Protein AF-A0AAU9UPP8-F1 (afdb_monomer_lite)

Structure (mmCIF, N/CA/C/O backbone):
data_AF-A0AAU9UPP8-F1
#
_entry.id   AF-A0AAU9UPP8-F1
#
loop_
_atom_site.group_PDB
_atom_site.id
_atom_site.type_symbol
_atom_site.label_atom_id
_atom_site.label_alt_id
_atom_site.label_comp_id
_atom_site.label_asym_id
_atom_site.label_entity_id
_atom_site.label_seq_id
_atom_site.pdbx_PDB_ins_code
_atom_site.Cartn_x
_atom_site.Cartn_y
_atom_site.Cartn_z
_atom_site.occupancy
_atom_site.B_iso_or_equiv
_atom_site.auth_seq_id
_atom_site.auth_comp_id
_atom_site.auth_asym_id
_atom_site.auth_atom_id
_atom_site.pdbx_PDB_model_num
ATOM 1 N N . MET A 1 1 ? -13.698 25.354 70.260 1.00 40.97 1 MET A N 1
ATOM 2 C CA . MET A 1 1 ? -13.720 25.696 68.821 1.00 40.97 1 MET A CA 1
ATOM 3 C C . MET A 1 1 ? -12.776 24.759 68.076 1.00 40.97 1 MET A C 1
ATOM 5 O O . MET A 1 1 ? -11.577 24.984 68.108 1.00 40.97 1 MET A O 1
ATOM 9 N N . SER A 1 2 ? -13.280 23.706 67.432 1.00 42.16 2 SER A N 1
ATOM 10 C CA . SER A 1 2 ? -12.492 22.880 66.507 1.00 42.16 2 SER A CA 1
ATOM 11 C C . SER A 1 2 ? -13.241 22.811 65.180 1.00 42.16 2 SER A C 1
ATOM 13 O O . SER A 1 2 ? -14.298 22.198 65.067 1.00 42.16 2 SER A O 1
ATOM 15 N N . LYS A 1 3 ? -12.736 23.523 64.170 1.00 45.16 3 LYS A N 1
ATOM 16 C CA . LYS A 1 3 ? -13.267 23.429 62.808 1.00 45.16 3 LYS A CA 1
ATOM 17 C C . LYS A 1 3 ? -12.775 22.111 62.213 1.00 45.16 3 LYS A C 1
ATOM 19 O O . LYS A 1 3 ? -11.579 21.974 61.951 1.00 45.16 3 LYS A O 1
ATOM 24 N N . SER A 1 4 ? -13.683 21.156 62.002 1.00 50.38 4 SER A N 1
ATOM 25 C CA . SER A 1 4 ? -13.423 19.980 61.173 1.00 50.38 4 SER A CA 1
ATOM 26 C C . SER A 1 4 ? -13.153 20.452 59.743 1.00 50.38 4 SER A C 1
ATOM 28 O O . SER A 1 4 ? -14.078 20.776 59.000 1.00 50.38 4 SER A O 1
ATOM 30 N N . HIS A 1 5 ? -11.884 20.525 59.351 1.00 44.16 5 HIS A N 1
ATOM 31 C CA . HIS A 1 5 ? -11.500 20.756 57.958 1.00 44.16 5 HIS A CA 1
ATOM 32 C C . HIS A 1 5 ? -11.577 19.418 57.217 1.00 44.16 5 HIS A C 1
ATOM 34 O O . HIS A 1 5 ? -10.570 18.797 56.896 1.00 44.16 5 HIS A O 1
ATOM 40 N N . GLY A 1 6 ? -12.801 18.923 57.054 1.00 56.62 6 GLY A N 1
ATOM 41 C CA . GLY A 1 6 ? -13.107 17.666 56.385 1.00 56.62 6 GLY A CA 1
ATOM 42 C C . GLY A 1 6 ? -13.724 17.927 55.025 1.00 56.62 6 GLY A C 1
ATOM 43 O O . GLY A 1 6 ? -14.902 17.678 54.844 1.00 56.62 6 GLY A O 1
ATOM 44 N N . GLU A 1 7 ? -12.956 18.464 54.086 1.00 58.66 7 GLU A N 1
ATOM 45 C CA . GLU A 1 7 ? -13.407 18.773 52.731 1.00 58.66 7 GLU A CA 1
ATOM 46 C C . GLU A 1 7 ? -12.147 18.926 51.862 1.00 58.66 7 GLU A C 1
ATOM 48 O O . GLU A 1 7 ? -11.184 19.542 52.293 1.00 58.66 7 GLU A O 1
ATOM 53 N N . LYS A 1 8 ? -12.000 18.426 50.642 1.00 53.59 8 LYS A N 1
ATOM 54 C CA . LYS A 1 8 ? -12.904 17.855 49.650 1.00 53.59 8 LYS A CA 1
ATOM 55 C C . LYS A 1 8 ? -11.981 17.129 48.669 1.00 53.59 8 LYS A C 1
ATOM 57 O O . LYS A 1 8 ? -11.330 17.784 47.860 1.00 53.59 8 LYS A O 1
ATOM 62 N N . TYR A 1 9 ? -11.915 15.806 48.694 1.00 51.06 9 TYR A N 1
ATOM 63 C CA . TYR A 1 9 ? -11.402 15.095 47.526 1.00 51.06 9 TYR A CA 1
ATOM 64 C C . TYR A 1 9 ? -12.614 14.550 46.794 1.00 51.06 9 TYR A C 1
ATOM 66 O O . TYR A 1 9 ? -13.216 13.561 47.213 1.00 51.06 9 TYR A O 1
ATOM 74 N N . ALA A 1 10 ? -13.017 15.256 45.735 1.00 62.22 10 ALA A N 1
ATOM 75 C CA . ALA A 1 10 ? -13.972 14.730 44.777 1.00 62.22 10 ALA A CA 1
ATOM 76 C C . ALA A 1 10 ? -13.448 13.363 44.328 1.00 62.22 10 ALA A C 1
ATOM 78 O O . ALA A 1 10 ? -12.359 13.261 43.757 1.00 62.22 10 ALA A O 1
ATOM 79 N N . ARG A 1 11 ? -14.187 12.295 44.641 1.00 59.25 11 ARG A N 1
ATOM 80 C CA . ARG A 1 11 ? -13.884 10.976 44.095 1.00 59.25 11 ARG A CA 1
ATOM 81 C C . ARG A 1 11 ? -14.149 11.061 42.600 1.00 59.25 11 ARG A C 1
ATOM 83 O O . ARG A 1 11 ? -15.297 11.033 42.172 1.00 59.25 11 ARG A O 1
ATOM 90 N N . PHE A 1 12 ? -13.090 11.221 41.813 1.00 64.31 12 PHE A N 1
ATOM 91 C CA . PHE A 1 12 ? -13.176 11.082 40.368 1.00 64.31 12 PHE A CA 1
ATOM 92 C C . PHE A 1 12 ? -13.534 9.629 40.070 1.00 64.31 12 PHE A C 1
ATOM 94 O O . PHE A 1 12 ? -12.700 8.728 40.146 1.00 64.31 12 PHE A O 1
ATOM 101 N N . GLU A 1 13 ? -14.813 9.394 39.802 1.00 69.19 13 GLU A N 1
ATOM 102 C CA . GLU A 1 13 ? -15.314 8.095 39.394 1.00 69.19 13 GLU A CA 1
ATOM 103 C C . GLU A 1 13 ? -14.824 7.824 37.968 1.00 69.19 13 GLU A C 1
ATOM 105 O O . GLU A 1 13 ? -15.309 8.394 36.987 1.00 69.19 13 GLU A O 1
ATOM 110 N N . ILE A 1 14 ? -13.797 6.982 37.847 1.00 73.44 14 ILE A N 1
ATOM 111 C CA . ILE A 1 14 ? -13.264 6.576 36.548 1.00 73.44 14 ILE A CA 1
ATOM 112 C C . ILE A 1 14 ? -14.291 5.646 35.901 1.00 73.44 14 ILE A C 1
ATOM 114 O O . ILE A 1 14 ? -14.316 4.439 36.143 1.00 73.44 14 ILE A O 1
ATOM 118 N N . LYS A 1 15 ? -15.159 6.210 35.054 1.00 80.25 15 LYS A N 1
ATOM 119 C CA . LYS A 1 15 ? -16.073 5.413 34.233 1.00 80.25 15 LYS A CA 1
ATOM 120 C C . LYS A 1 15 ? -15.277 4.583 33.232 1.00 80.25 15 LYS A C 1
ATOM 122 O O . LYS A 1 15 ? -14.614 5.113 32.341 1.00 80.25 15 LYS A O 1
ATOM 127 N N . ARG A 1 16 ? -15.408 3.261 33.340 1.00 79.88 16 ARG A N 1
ATOM 128 C CA . ARG A 1 16 ? -14.856 2.302 32.381 1.00 79.88 16 ARG A CA 1
ATOM 129 C C . ARG A 1 16 ? -15.509 2.512 31.009 1.00 79.88 16 ARG A C 1
ATOM 131 O O . ARG A 1 16 ? -16.687 2.225 30.818 1.00 79.88 16 ARG A O 1
ATOM 138 N N . GLN A 1 17 ? -14.740 3.025 30.055 1.00 84.88 17 GLN A N 1
ATOM 139 C CA . GLN A 1 17 ? -15.142 3.176 28.653 1.00 84.88 17 GLN A CA 1
ATOM 140 C C . GLN A 1 17 ? -14.662 1.971 27.836 1.00 84.88 17 GLN A C 1
ATOM 142 O O . GLN A 1 17 ? -13.567 1.455 28.069 1.00 84.88 17 GLN A O 1
ATOM 147 N N . ARG A 1 18 ? -15.452 1.539 26.844 1.00 81.25 18 ARG A N 1
ATOM 148 C CA . ARG A 1 18 ? -14.971 0.578 25.841 1.00 81.25 18 ARG A CA 1
ATOM 149 C C . ARG A 1 18 ? -14.126 1.300 24.795 1.00 81.25 18 ARG A C 1
ATOM 151 O O . ARG A 1 18 ? -14.417 2.435 24.421 1.00 81.25 18 ARG A O 1
ATOM 158 N N . SER A 1 19 ? -13.102 0.621 24.281 1.00 76.94 19 SER A N 1
ATOM 159 C CA . SER A 1 19 ? -12.208 1.185 23.261 1.00 76.94 19 SER A CA 1
ATOM 160 C C . SER A 1 19 ? -12.948 1.562 21.970 1.00 76.94 19 SER A C 1
ATOM 162 O O . SER A 1 19 ? -12.605 2.558 21.336 1.00 76.94 19 SER A O 1
ATOM 164 N N . THR A 1 20 ? -13.999 0.820 21.613 1.00 80.31 20 THR A N 1
ATOM 165 C CA . THR A 1 20 ? -14.863 1.093 20.454 1.00 80.31 20 THR A CA 1
ATOM 166 C C . THR A 1 20 ? -15.585 2.434 20.574 1.00 80.31 20 THR A C 1
ATOM 168 O O . THR A 1 20 ? -15.625 3.204 19.615 1.00 80.31 20 THR A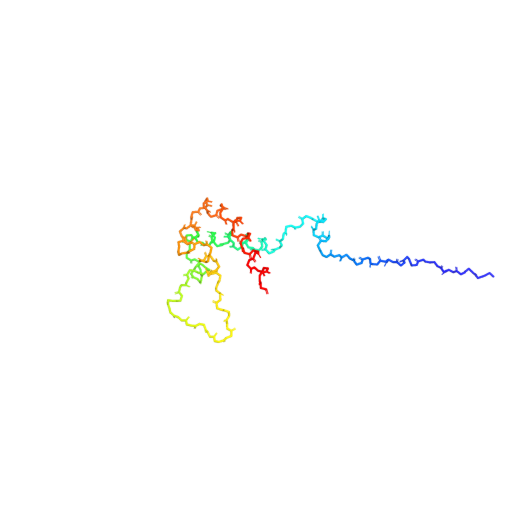 O 1
ATOM 171 N N . ASP A 1 21 ? -16.091 2.760 21.765 1.00 82.81 21 ASP A N 1
ATOM 172 C CA . ASP A 1 21 ? -16.790 4.018 22.035 1.00 82.81 21 ASP A CA 1
ATOM 173 C C . ASP A 1 21 ? -15.842 5.226 21.957 1.00 82.81 21 ASP A C 1
ATOM 175 O O . ASP A 1 21 ? -16.229 6.286 21.458 1.00 82.81 21 ASP A O 1
ATOM 179 N N . ILE A 1 22 ? -14.585 5.054 22.383 1.00 78.69 22 ILE A N 1
ATOM 180 C CA . ILE A 1 22 ? -13.535 6.076 22.264 1.00 78.69 22 ILE A CA 1
ATOM 181 C C . ILE A 1 22 ? -13.193 6.309 20.789 1.00 78.69 22 ILE A C 1
ATOM 183 O O . ILE A 1 22 ? -13.231 7.451 20.339 1.00 78.69 22 ILE A O 1
ATOM 187 N N . ARG A 1 23 ? -12.932 5.240 20.022 1.00 75.94 23 ARG A N 1
ATOM 188 C CA . ARG A 1 23 ? -12.601 5.319 18.586 1.00 75.94 23 ARG A CA 1
ATOM 189 C C . ARG A 1 23 ? -13.715 5.970 17.764 1.00 75.94 23 ARG A C 1
ATOM 191 O O . ARG A 1 23 ? -13.428 6.784 16.889 1.00 75.94 23 ARG A O 1
AT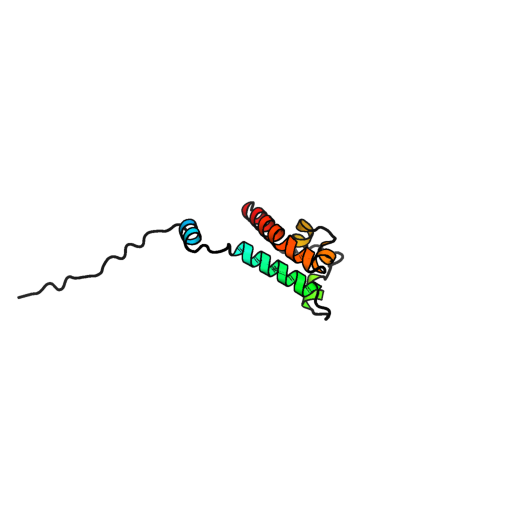OM 198 N N . ARG A 1 24 ? -14.983 5.674 18.085 1.00 77.69 24 ARG A N 1
ATOM 199 C CA . ARG A 1 24 ? -16.149 6.307 17.446 1.00 77.69 24 ARG A CA 1
ATOM 200 C C . ARG A 1 24 ? -16.173 7.820 17.677 1.00 77.69 24 ARG A C 1
ATOM 202 O O . ARG A 1 24 ? -16.484 8.568 16.757 1.00 77.69 24 ARG A O 1
ATOM 209 N N . LYS A 1 25 ? -15.840 8.276 18.890 1.00 81.62 25 LYS A N 1
ATOM 210 C CA . LYS A 1 25 ? -15.816 9.708 19.237 1.00 81.62 25 LYS A CA 1
ATOM 211 C C . LYS A 1 25 ? -14.642 10.446 18.601 1.00 81.62 25 LYS A C 1
ATOM 213 O O . LYS A 1 25 ? -14.829 11.545 18.095 1.00 81.62 25 LYS A O 1
ATOM 218 N N . THR A 1 26 ? -13.451 9.852 18.615 1.00 76.75 26 THR A N 1
ATOM 219 C CA . THR A 1 26 ? -12.242 10.479 18.060 1.00 76.75 26 THR A CA 1
ATOM 220 C C . THR A 1 26 ? -12.164 10.404 16.536 1.00 76.75 26 THR A C 1
ATOM 222 O O . THR A 1 26 ? -11.273 11.027 15.965 1.00 76.75 26 THR A O 1
ATOM 225 N N . LYS A 1 27 ? -13.078 9.668 15.875 1.00 72.56 27 LYS A N 1
ATOM 226 C CA . LYS A 1 27 ? -13.056 9.393 14.423 1.00 72.56 27 LYS A CA 1
ATOM 227 C C . LYS A 1 27 ? -11.674 8.920 13.957 1.00 72.56 27 LYS A C 1
ATOM 229 O O . LYS A 1 27 ? -11.202 9.278 12.881 1.00 72.56 27 LYS A O 1
ATOM 234 N N . LEU A 1 28 ? -10.999 8.160 14.816 1.00 70.94 28 LEU A N 1
ATOM 235 C CA . LEU A 1 28 ? -9.617 7.768 14.601 1.00 70.94 28 LEU A CA 1
ATOM 236 C C . LEU A 1 28 ? -9.597 6.728 13.483 1.00 70.94 28 LEU A C 1
ATOM 238 O O . LEU A 1 28 ? -10.184 5.656 13.631 1.00 70.94 28 LEU A O 1
ATOM 242 N N . THR A 1 29 ? -8.946 7.054 12.366 1.00 68.56 29 THR A N 1
ATOM 243 C CA . THR A 1 29 ? -8.680 6.074 11.309 1.00 68.56 29 THR A CA 1
ATOM 244 C C . THR A 1 29 ? -7.939 4.896 11.907 1.00 68.56 29 THR A C 1
ATOM 246 O O . THR A 1 29 ? -6.979 5.083 12.659 1.00 68.56 29 THR A O 1
ATOM 249 N N . ASP A 1 30 ? -8.388 3.694 11.570 1.00 78.25 30 ASP A N 1
ATOM 250 C CA . ASP A 1 30 ? -7.794 2.479 12.090 1.00 78.25 30 ASP A CA 1
ATOM 251 C C . ASP A 1 30 ? -6.275 2.443 11.820 1.00 78.25 30 ASP A C 1
ATOM 253 O O . ASP A 1 30 ? -5.791 2.692 10.711 1.00 78.25 30 ASP A O 1
ATOM 257 N N . ILE A 1 31 ? -5.507 2.189 12.883 1.00 81.25 31 ILE A N 1
ATOM 258 C CA . ILE A 1 31 ? -4.040 2.263 12.858 1.00 81.25 31 ILE A CA 1
ATOM 259 C C . ILE A 1 31 ? -3.484 1.195 11.916 1.00 81.25 31 ILE A C 1
ATOM 261 O O . ILE A 1 31 ? -2.492 1.437 11.229 1.00 81.25 31 ILE A O 1
ATOM 265 N N . LEU A 1 32 ? -4.131 0.031 11.857 1.00 80.25 32 LEU A N 1
ATOM 266 C CA . LEU A 1 32 ? -3.719 -1.067 10.992 1.00 80.25 32 LEU A CA 1
ATOM 267 C C . LEU A 1 32 ? -3.883 -0.686 9.517 1.00 80.25 32 LEU A C 1
ATOM 269 O O . LEU A 1 32 ? -2.934 -0.832 8.746 1.00 80.25 32 LEU A O 1
ATOM 273 N N . SER A 1 33 ? -5.015 -0.076 9.169 1.00 82.31 33 SER A N 1
ATOM 274 C CA . SER A 1 33 ? -5.262 0.498 7.841 1.00 82.31 33 SER A CA 1
ATOM 275 C C . SER A 1 33 ? -4.200 1.538 7.467 1.00 82.31 33 SER A C 1
ATOM 277 O O . SER A 1 33 ? -3.643 1.515 6.367 1.00 82.31 33 SER A O 1
ATOM 279 N N . ARG A 1 34 ? -3.839 2.427 8.404 1.00 85.38 34 ARG A N 1
ATOM 280 C CA . ARG A 1 34 ? -2.793 3.436 8.179 1.00 85.38 34 ARG A CA 1
ATOM 281 C C . ARG A 1 34 ? -1.416 2.811 7.957 1.00 85.38 34 ARG A C 1
ATOM 283 O O . ARG A 1 34 ? -0.671 3.272 7.092 1.00 85.38 34 ARG A O 1
ATOM 290 N N . ILE A 1 35 ? -1.064 1.786 8.731 1.00 86.75 35 ILE A N 1
ATOM 291 C CA . ILE A 1 35 ? 0.187 1.039 8.558 1.00 86.75 35 ILE A CA 1
ATOM 292 C C . ILE A 1 35 ? 0.235 0.420 7.159 1.00 86.75 35 ILE A C 1
ATOM 294 O O . ILE A 1 35 ? 1.266 0.506 6.495 1.00 86.75 35 ILE A O 1
ATOM 298 N N . ASP A 1 36 ? -0.867 -0.158 6.689 1.00 86.31 36 ASP A N 1
ATOM 299 C CA . ASP A 1 36 ? -0.907 -0.830 5.391 1.00 86.31 36 ASP A CA 1
ATOM 300 C C . ASP A 1 36 ? -0.844 0.154 4.215 1.00 86.31 36 ASP A C 1
ATOM 302 O O . ASP A 1 36 ? -0.086 -0.081 3.274 1.00 86.31 36 ASP A O 1
ATOM 306 N N . GLN A 1 37 ? -1.491 1.318 4.317 1.00 88.88 37 GLN A N 1
ATOM 307 C CA . GLN A 1 37 ? -1.307 2.424 3.366 1.00 88.88 37 GLN A CA 1
ATOM 308 C C . GLN A 1 37 ? 0.151 2.903 3.307 1.00 88.88 37 GLN A C 1
ATOM 310 O O . GLN A 1 37 ? 0.715 3.109 2.231 1.00 88.88 37 GLN A O 1
ATOM 315 N N . LEU A 1 38 ? 0.800 3.075 4.465 1.00 90.31 38 LEU A N 1
ATOM 316 C CA . LEU A 1 38 ? 2.201 3.500 4.520 1.00 90.31 38 LEU A CA 1
ATOM 317 C C . LEU A 1 38 ? 3.129 2.461 3.890 1.00 90.31 38 LEU A C 1
ATOM 319 O O . LEU A 1 38 ? 4.017 2.828 3.117 1.00 90.31 38 LEU A O 1
ATOM 323 N N . LYS A 1 39 ? 2.898 1.175 4.172 1.00 87.62 39 LYS A N 1
ATOM 324 C CA . LYS A 1 39 ? 3.609 0.071 3.519 1.00 87.62 39 LYS A CA 1
ATOM 325 C C . LYS A 1 39 ? 3.431 0.132 2.007 1.00 87.62 39 LYS A C 1
ATOM 327 O O . LYS A 1 39 ? 4.423 0.124 1.283 1.00 87.62 39 LYS A O 1
ATOM 332 N N . TRP A 1 40 ? 2.193 0.265 1.538 1.00 89.56 40 TRP A N 1
ATOM 333 C CA . TRP A 1 40 ? 1.866 0.337 0.119 1.00 89.56 40 TRP A CA 1
ATOM 334 C C . TRP A 1 40 ? 2.594 1.488 -0.586 1.00 89.56 40 TRP A C 1
ATOM 336 O O . TRP A 1 40 ? 3.297 1.296 -1.583 1.00 89.56 40 TRP A O 1
ATOM 346 N N . ARG A 1 41 ? 2.521 2.698 -0.025 1.00 90.81 41 ARG A N 1
ATOM 347 C CA . ARG A 1 41 ? 3.211 3.882 -0.563 1.00 90.81 41 ARG A CA 1
ATOM 348 C C . ARG A 1 41 ? 4.723 3.708 -0.587 1.00 90.81 41 ARG A C 1
ATOM 350 O O . ARG A 1 41 ? 5.363 4.068 -1.578 1.00 90.81 41 ARG A O 1
ATOM 357 N N . TRP A 1 42 ? 5.290 3.149 0.480 1.00 88.19 42 TRP A N 1
ATOM 358 C CA . 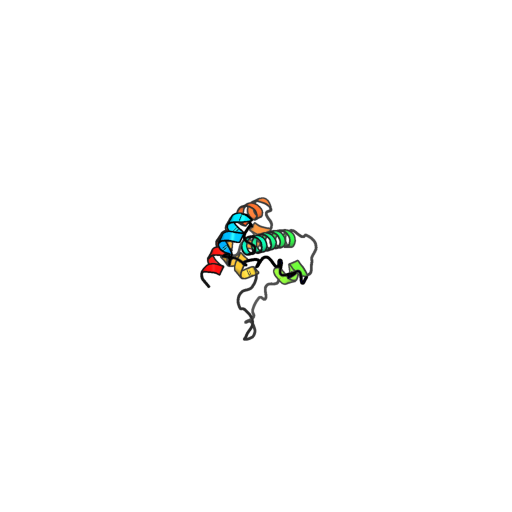TRP A 1 42 ? 6.722 2.895 0.576 1.00 88.19 42 TRP A CA 1
ATOM 359 C C . TRP A 1 42 ? 7.193 1.901 -0.490 1.00 88.19 42 TRP A C 1
ATOM 361 O O . TRP A 1 42 ? 8.183 2.171 -1.171 1.00 88.19 42 TRP A O 1
ATOM 371 N N . THR A 1 43 ? 6.450 0.813 -0.713 1.00 87.81 43 THR A N 1
ATOM 372 C CA . THR A 1 43 ? 6.745 -0.170 -1.763 1.00 87.81 43 THR A CA 1
ATOM 373 C C . THR A 1 43 ? 6.785 0.482 -3.145 1.00 87.81 43 THR A C 1
ATOM 375 O O . THR A 1 43 ? 7.789 0.356 -3.849 1.00 87.81 43 THR A O 1
ATOM 378 N N . GLY A 1 44 ? 5.751 1.243 -3.516 1.00 89.25 44 GLY A N 1
ATOM 379 C CA . GLY A 1 44 ? 5.724 1.939 -4.806 1.00 89.25 44 GLY A CA 1
ATOM 380 C C . GLY A 1 44 ? 6.860 2.961 -4.948 1.00 89.25 44 GLY A C 1
ATOM 381 O O . GLY A 1 44 ? 7.497 3.052 -5.997 1.00 89.25 44 GLY A O 1
ATOM 382 N N . HIS A 1 45 ? 7.172 3.714 -3.886 1.00 88.31 45 HIS A N 1
ATOM 383 C CA . HIS A 1 45 ? 8.309 4.642 -3.882 1.00 88.31 45 HIS A CA 1
ATOM 384 C C . HIS A 1 45 ? 9.650 3.921 -4.096 1.00 88.31 45 HIS A C 1
ATOM 386 O O . HIS A 1 45 ? 10.485 4.375 -4.879 1.00 88.31 45 HIS A O 1
ATOM 392 N N . MET A 1 46 ? 9.853 2.789 -3.423 1.00 85.62 46 MET A N 1
ATOM 393 C CA . MET A 1 46 ? 11.076 1.999 -3.516 1.00 85.62 46 MET A CA 1
ATOM 394 C C . MET A 1 46 ? 11.262 1.380 -4.911 1.00 85.62 46 MET A C 1
ATOM 396 O O . MET A 1 46 ? 12.366 1.435 -5.450 1.00 85.62 46 MET A O 1
ATOM 400 N N . LEU A 1 47 ? 10.208 0.831 -5.524 1.00 83.62 47 LEU A N 1
ATOM 401 C CA . LEU A 1 47 ? 10.280 0.239 -6.869 1.00 83.62 47 LEU A CA 1
ATOM 402 C C . LEU A 1 47 ? 10.553 1.275 -7.962 1.00 83.62 47 LEU A C 1
ATOM 404 O O . LEU A 1 47 ? 11.319 1.005 -8.890 1.00 83.62 47 LEU A O 1
ATOM 408 N N . ARG A 1 48 ? 9.987 2.478 -7.818 1.00 87.12 48 ARG A N 1
ATOM 409 C CA . ARG A 1 48 ? 10.226 3.605 -8.731 1.00 87.12 48 ARG A CA 1
ATOM 410 C C . ARG A 1 48 ? 11.567 4.306 -8.510 1.00 87.12 48 ARG A C 1
ATOM 412 O O . ARG A 1 48 ? 11.984 5.077 -9.370 1.00 87.12 48 ARG A O 1
ATOM 419 N N . CYS A 1 49 ? 12.271 4.047 -7.404 1.00 84.88 49 CYS A N 1
ATOM 420 C CA . CYS A 1 49 ? 13.628 4.561 -7.236 1.00 84.88 49 CYS A CA 1
ATOM 421 C C . CYS A 1 49 ? 14.547 3.996 -8.332 1.00 84.88 49 CY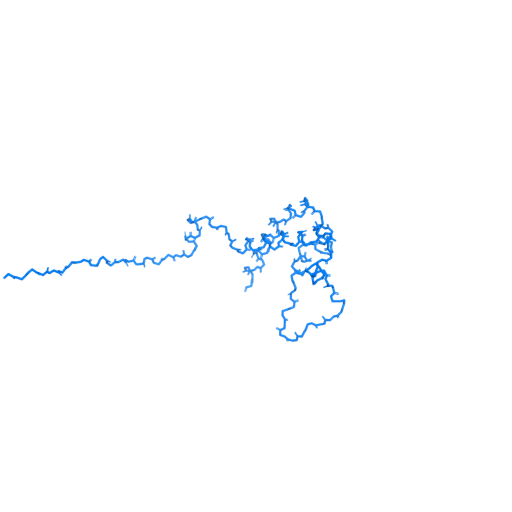S A C 1
ATOM 423 O O . CYS A 1 49 ? 14.712 2.779 -8.475 1.00 84.88 49 CYS A O 1
ATOM 425 N N . THR A 1 50 ? 15.155 4.909 -9.090 1.00 74.44 50 THR A N 1
ATOM 426 C CA . THR A 1 50 ? 16.120 4.621 -10.161 1.00 74.44 50 THR A CA 1
ATOM 427 C C . THR A 1 50 ? 17.481 4.208 -9.617 1.00 74.44 50 THR A C 1
ATOM 429 O O . THR A 1 50 ? 18.143 3.370 -10.213 1.00 74.44 50 THR A O 1
ATOM 432 N N . LYS A 1 51 ? 17.881 4.753 -8.462 1.00 79.94 51 LYS A N 1
ATOM 433 C CA . LYS A 1 51 ? 19.123 4.370 -7.785 1.00 79.94 51 LYS A CA 1
ATOM 434 C C . LYS A 1 51 ? 19.016 2.944 -7.250 1.00 79.94 51 LYS A C 1
ATOM 436 O O . LYS A 1 51 ? 18.026 2.610 -6.589 1.00 79.94 51 LYS A O 1
ATOM 441 N N . ASP A 1 52 ? 20.072 2.162 -7.449 1.00 69.25 52 ASP A N 1
ATOM 442 C CA . ASP A 1 52 ? 20.248 0.854 -6.821 1.00 69.25 52 ASP A CA 1
ATOM 443 C C . ASP A 1 52 ? 20.502 1.020 -5.325 1.00 69.25 52 ASP A C 1
ATOM 445 O O . ASP A 1 52 ? 21.621 1.033 -4.820 1.00 69.25 52 ASP A O 1
ATOM 449 N N . LYS A 1 53 ? 19.406 1.214 -4.594 1.00 78.69 53 LYS A N 1
ATOM 450 C CA . LYS A 1 53 ? 19.404 1.239 -3.139 1.00 78.69 53 LYS A CA 1
ATOM 451 C C . LYS A 1 53 ? 19.400 -0.194 -2.632 1.00 78.69 53 LYS A C 1
ATOM 453 O O . LYS A 1 53 ? 18.596 -1.011 -3.087 1.00 78.69 53 LYS A O 1
ATOM 458 N N . TRP A 1 54 ? 20.193 -0.454 -1.598 1.00 76.69 54 TRP A N 1
ATOM 459 C CA . TRP A 1 54 ? 20.195 -1.741 -0.904 1.00 76.69 54 TRP A CA 1
ATOM 460 C C . TRP A 1 54 ? 18.784 -2.167 -0.463 1.00 76.69 54 TRP A C 1
ATOM 462 O O . TRP A 1 54 ? 18.421 -3.326 -0.597 1.00 76.69 54 TRP A O 1
ATOM 472 N N . SER A 1 55 ? 17.921 -1.223 -0.068 1.00 75.25 55 SER A N 1
ATOM 473 C CA . SER A 1 55 ? 16.513 -1.493 0.270 1.00 75.25 55 SER A CA 1
ATOM 474 C C . SER A 1 55 ? 15.708 -2.096 -0.889 1.00 75.25 55 SER A C 1
ATOM 476 O O . SER A 1 55 ? 14.910 -3.006 -0.674 1.00 75.25 55 SER A O 1
ATOM 478 N N . LYS A 1 56 ? 15.932 -1.616 -2.121 1.00 76.31 56 LYS A N 1
ATOM 479 C CA . LYS A 1 56 ? 15.294 -2.152 -3.331 1.00 76.31 56 LYS A CA 1
ATOM 480 C C . LYS A 1 56 ? 15.835 -3.539 -3.632 1.00 76.31 56 LYS A C 1
ATOM 482 O O . LYS A 1 56 ? 15.043 -4.442 -3.872 1.00 76.31 56 LYS A O 1
ATOM 487 N N . GLN A 1 57 ? 17.155 -3.707 -3.544 1.00 76.12 57 GLN A N 1
ATOM 488 C CA . GLN A 1 57 ? 17.796 -5.004 -3.717 1.00 76.12 57 GLN A CA 1
ATOM 489 C C . GLN A 1 57 ? 17.242 -6.005 -2.711 1.00 76.12 57 GLN A C 1
ATOM 491 O O . GLN A 1 57 ? 16.629 -6.949 -3.155 1.00 76.12 57 GLN A O 1
ATOM 496 N N . VAL A 1 58 ? 17.310 -5.769 -1.398 1.00 74.19 58 VAL A N 1
ATOM 497 C CA . VAL A 1 58 ? 16.812 -6.686 -0.349 1.00 74.19 58 VAL A CA 1
ATOM 498 C C . VAL A 1 58 ? 15.330 -7.053 -0.508 1.00 74.19 58 VAL A C 1
ATOM 500 O O . VAL A 1 58 ? 14.945 -8.173 -0.183 1.00 74.19 58 VAL A O 1
ATOM 503 N N . THR A 1 59 ? 14.495 -6.136 -1.005 1.00 70.31 59 THR A N 1
ATOM 504 C CA . THR A 1 59 ? 13.046 -6.371 -1.138 1.00 70.31 59 THR A CA 1
ATOM 505 C C . THR A 1 59 ? 12.672 -7.086 -2.436 1.00 70.31 59 THR A C 1
ATOM 507 O O . THR A 1 59 ? 11.796 -7.945 -2.423 1.00 70.31 59 THR A O 1
ATOM 510 N N . VAL A 1 60 ? 13.328 -6.741 -3.549 1.00 67.94 60 VAL A N 1
ATOM 511 C CA . VAL A 1 60 ? 13.183 -7.435 -4.843 1.00 67.94 60 VAL A CA 1
ATOM 512 C C . VAL A 1 60 ? 14.005 -8.728 -4.861 1.00 67.94 60 VAL A C 1
ATOM 514 O O . VAL A 1 60 ? 13.788 -9.582 -5.717 1.00 67.94 60 VAL A O 1
ATOM 517 N N . TRP A 1 61 ? 14.947 -8.889 -3.922 1.00 66.88 61 TRP A N 1
ATOM 518 C CA . TRP A 1 61 ? 15.835 -10.038 -3.852 1.00 66.88 61 TRP A CA 1
ATOM 519 C C . TRP A 1 61 ? 14.998 -11.295 -3.699 1.00 66.88 61 TRP A C 1
ATOM 521 O O . TRP A 1 61 ? 14.386 -11.563 -2.665 1.00 66.88 61 TRP A O 1
ATOM 531 N N . TYR A 1 62 ? 14.984 -12.043 -4.790 1.00 60.94 62 TYR A N 1
ATOM 532 C CA . TYR A 1 62 ? 14.292 -13.296 -4.943 1.00 60.94 62 TYR A CA 1
ATOM 533 C C . TYR A 1 62 ? 15.267 -14.386 -4.484 1.00 60.94 62 TYR A C 1
ATOM 535 O O . TYR A 1 62 ? 16.218 -14.678 -5.217 1.00 60.94 62 TYR A O 1
ATOM 543 N N . PRO A 1 63 ? 15.118 -14.979 -3.283 1.00 60.28 63 PRO A N 1
ATOM 544 C CA . PRO A 1 63 ? 15.883 -16.168 -2.954 1.00 60.28 63 PRO A CA 1
ATOM 545 C C . PRO A 1 63 ? 15.339 -17.266 -3.863 1.00 60.28 63 PRO A C 1
ATOM 547 O O . PRO A 1 63 ? 14.242 -17.773 -3.633 1.00 60.28 63 PRO A O 1
ATOM 550 N N . ARG A 1 64 ? 16.065 -17.518 -4.957 1.00 55.78 64 ARG A N 1
ATOM 551 C CA . ARG A 1 64 ? 15.580 -18.324 -6.078 1.00 55.78 64 ARG A CA 1
ATOM 552 C C . ARG A 1 64 ? 15.193 -19.727 -5.633 1.00 55.78 64 ARG A C 1
ATOM 554 O O . ARG A 1 64 ? 14.171 -20.192 -6.102 1.00 55.78 64 ARG A O 1
ATOM 561 N N . ASP A 1 65 ? 15.864 -20.270 -4.618 1.00 49.28 65 ASP A N 1
ATOM 562 C CA . ASP A 1 65 ? 15.499 -21.519 -3.959 1.00 49.28 65 ASP A CA 1
ATOM 563 C C . ASP A 1 65 ? 16.011 -21.511 -2.511 1.00 49.28 65 ASP A C 1
ATOM 565 O O . ASP A 1 65 ? 17.175 -21.206 -2.251 1.00 49.28 65 ASP A O 1
ATOM 569 N N . GLY A 1 66 ? 15.139 -21.794 -1.538 1.00 61.41 66 GLY A N 1
ATOM 570 C CA . GLY A 1 66 ? 15.547 -21.894 -0.136 1.00 61.41 66 GLY A CA 1
ATOM 571 C C . GLY A 1 66 ? 14.385 -21.948 0.851 1.00 61.41 66 GLY A C 1
ATOM 572 O O . GLY A 1 66 ? 13.656 -20.966 1.042 1.00 61.41 66 GLY A O 1
ATOM 573 N N . ASN A 1 67 ? 14.252 -23.083 1.539 1.00 67.94 67 ASN A N 1
ATOM 574 C CA . ASN A 1 67 ? 13.377 -23.199 2.700 1.00 67.94 67 ASN A CA 1
ATOM 575 C C . ASN A 1 67 ? 13.898 -22.305 3.829 1.00 67.94 67 ASN A C 1
ATOM 577 O O . ASN A 1 67 ? 15.100 -22.224 4.087 1.00 67.94 67 ASN A O 1
ATOM 581 N N . ARG A 1 68 ? 12.989 -21.610 4.520 1.00 72.06 68 ARG A N 1
ATOM 582 C CA . ARG A 1 68 ? 13.373 -20.853 5.715 1.00 72.06 68 ARG A CA 1
ATOM 583 C C . ARG A 1 68 ? 13.719 -21.812 6.844 1.00 72.06 68 ARG A C 1
ATOM 585 O O . ARG A 1 68 ? 13.100 -22.863 6.979 1.00 72.06 68 ARG A O 1
ATOM 592 N N . SER A 1 69 ? 14.686 -21.419 7.669 1.00 76.31 69 SER A N 1
ATOM 593 C CA . SER A 1 69 ? 15.015 -22.159 8.882 1.00 76.31 69 SER A CA 1
ATOM 594 C C . SER A 1 69 ? 13.777 -22.332 9.766 1.00 76.31 69 SER A C 1
ATOM 596 O O . SER A 1 69 ? 12.911 -21.448 9.836 1.00 76.31 69 SER A O 1
ATOM 598 N N . ARG A 1 70 ? 13.700 -23.483 10.447 1.00 80.38 70 ARG A N 1
ATOM 599 C CA . ARG A 1 70 ? 12.639 -23.773 11.421 1.00 80.38 70 ARG A CA 1
ATOM 600 C C . ARG A 1 70 ? 12.526 -22.611 12.420 1.00 80.38 70 ARG A C 1
ATOM 602 O O . ARG A 1 70 ? 13.535 -22.090 12.886 1.00 80.38 70 ARG A O 1
ATOM 609 N N . GLY A 1 71 ? 11.296 -22.180 12.698 1.00 81.94 71 GLY A N 1
ATOM 610 C CA . GLY A 1 71 ? 10.990 -21.070 13.610 1.00 81.94 71 GLY A CA 1
ATOM 611 C C . GLY A 1 71 ? 10.861 -19.684 12.961 1.00 81.94 71 GLY A C 1
ATOM 612 O O . GLY A 1 71 ? 10.292 -18.786 13.577 1.00 81.94 71 GLY A O 1
ATOM 613 N N . ARG A 1 72 ? 11.308 -19.472 11.713 1.00 79.75 72 ARG A N 1
ATOM 614 C CA . ARG A 1 72 ? 11.062 -18.197 11.010 1.00 79.75 72 ARG A CA 1
ATOM 615 C C . ARG A 1 72 ? 9.702 -18.179 10.316 1.00 79.75 72 ARG A C 1
ATOM 617 O O . ARG A 1 72 ? 9.283 -19.164 9.714 1.00 79.75 72 ARG A O 1
ATOM 624 N N . LYS A 1 73 ? 9.042 -17.013 10.324 1.00 76.25 73 LYS A N 1
ATOM 625 C CA . LYS A 1 73 ? 7.764 -16.817 9.623 1.00 76.25 73 LYS A CA 1
ATOM 626 C C . LYS A 1 73 ? 7.911 -17.099 8.121 1.00 76.25 73 LYS A C 1
ATOM 628 O O . LYS A 1 73 ? 8.785 -16.548 7.439 1.00 76.25 73 LYS A O 1
ATOM 633 N N . VAL A 1 74 ? 7.012 -17.944 7.615 1.00 72.44 74 VAL A N 1
ATOM 634 C CA . VAL A 1 74 ? 6.951 -18.339 6.200 1.00 72.44 74 VAL A CA 1
ATOM 635 C C . VAL A 1 74 ? 6.555 -17.148 5.322 1.00 72.44 74 VAL A C 1
ATOM 637 O O . VAL A 1 74 ? 7.152 -16.931 4.268 1.00 72.44 74 VAL A O 1
ATOM 640 N N . ARG A 1 75 ? 5.603 -16.322 5.779 1.00 75.69 75 ARG A N 1
ATOM 641 C CA . ARG A 1 75 ? 5.137 -15.143 5.036 1.00 75.69 75 ARG A CA 1
ATOM 642 C C . ARG A 1 75 ? 6.213 -14.052 4.971 1.00 75.69 75 ARG A C 1
ATOM 644 O O . ARG A 1 75 ? 6.731 -13.605 5.993 1.00 75.69 75 ARG A O 1
ATOM 651 N N . ARG A 1 76 ? 6.558 -13.643 3.747 1.00 77.06 76 ARG A N 1
ATOM 652 C CA . ARG A 1 76 ? 7.323 -12.423 3.442 1.00 77.06 76 ARG A CA 1
ATOM 653 C C . ARG A 1 76 ? 6.354 -11.276 3.176 1.00 77.06 76 ARG A C 1
ATOM 655 O O . ARG A 1 76 ? 5.229 -11.531 2.766 1.00 77.06 76 ARG A O 1
ATOM 662 N N . TRP A 1 77 ? 6.840 -10.044 3.303 1.00 76.56 77 TRP A N 1
ATOM 663 C CA . TRP A 1 77 ? 6.136 -8.862 2.795 1.00 76.56 77 TRP A CA 1
ATOM 664 C C . TRP A 1 77 ? 5.693 -9.080 1.347 1.00 76.56 77 TRP A C 1
ATOM 666 O O . TRP A 1 77 ? 4.524 -8.920 1.023 1.00 76.56 77 TRP A O 1
ATOM 676 N N . GLU A 1 78 ? 6.610 -9.514 0.479 1.00 78.56 78 GLU A N 1
ATOM 677 C CA . GLU A 1 78 ? 6.314 -9.775 -0.934 1.00 78.56 78 GLU A CA 1
ATOM 678 C C . GLU A 1 78 ? 5.129 -10.737 -1.126 1.00 78.56 78 GLU A C 1
ATOM 680 O O . GLU A 1 78 ? 4.360 -10.588 -2.070 1.00 78.56 78 GLU A O 1
ATOM 685 N N . ASN A 1 79 ? 4.937 -11.697 -0.215 1.00 80.38 79 ASN A N 1
ATOM 686 C CA . ASN A 1 79 ? 3.826 -12.639 -0.311 1.00 80.38 79 ASN A CA 1
ATOM 687 C C . ASN A 1 79 ? 2.476 -11.935 -0.126 1.00 80.38 79 ASN A C 1
ATOM 689 O O . ASN A 1 79 ? 1.514 -12.346 -0.761 1.00 80.38 79 ASN A O 1
ATOM 693 N N . GLU A 1 80 ? 2.399 -10.883 0.697 1.00 79.69 80 GLU A N 1
ATOM 694 C CA . GLU A 1 80 ? 1.176 -10.081 0.860 1.00 79.69 80 GLU A CA 1
ATOM 695 C C . GLU A 1 80 ? 0.815 -9.383 -0.459 1.00 79.69 80 GLU A C 1
ATOM 697 O O . GLU A 1 80 ? -0.336 -9.426 -0.880 1.00 79.69 80 GLU A O 1
ATOM 702 N N . LEU A 1 81 ? 1.813 -8.836 -1.162 1.00 82.56 81 LEU A N 1
ATOM 703 C CA . LEU A 1 81 ? 1.639 -8.189 -2.469 1.00 82.56 81 LEU A CA 1
ATOM 704 C C . LEU A 1 81 ? 1.306 -9.193 -3.580 1.00 82.56 81 LEU A C 1
ATOM 706 O O . LEU A 1 81 ? 0.459 -8.929 -4.428 1.00 82.56 81 LEU A O 1
ATOM 710 N N . LYS A 1 82 ? 1.938 -10.372 -3.565 1.00 82.25 82 LYS A N 1
ATOM 711 C CA . LYS A 1 82 ? 1.634 -11.464 -4.502 1.00 82.25 82 LYS A CA 1
ATOM 712 C C . LYS A 1 82 ? 0.232 -12.031 -4.292 1.00 82.25 82 LYS A C 1
ATOM 714 O O . LYS A 1 82 ? -0.413 -12.411 -5.260 1.00 82.25 82 LYS A O 1
ATOM 719 N N . MET A 1 83 ? -0.255 -12.090 -3.053 1.00 81.88 83 MET A N 1
ATOM 720 C CA . MET A 1 83 ? -1.626 -12.528 -2.760 1.00 81.88 83 MET A CA 1
ATOM 721 C C . MET A 1 83 ? -2.678 -11.539 -3.279 1.00 81.88 83 MET A C 1
ATOM 723 O O . MET A 1 83 ? -3.782 -11.951 -3.642 1.00 81.88 83 MET A O 1
ATOM 727 N N . THR A 1 84 ? -2.360 -10.242 -3.308 1.00 80.69 84 THR A N 1
ATOM 728 C CA . THR A 1 84 ? -3.277 -9.198 -3.781 1.00 80.69 84 THR A CA 1
ATOM 729 C C . THR A 1 84 ? -3.206 -8.960 -5.281 1.00 80.69 84 THR A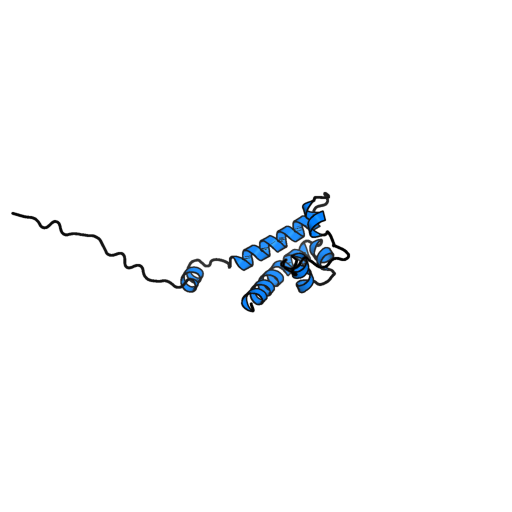 C 1
ATOM 731 O O . THR A 1 84 ? -4.254 -8.899 -5.913 1.00 80.69 84 THR A O 1
ATOM 734 N N . LEU A 1 85 ? -2.005 -8.870 -5.852 1.00 83.44 85 LEU A N 1
ATOM 735 C CA . LEU A 1 85 ? -1.771 -8.457 -7.242 1.00 83.44 85 LEU A CA 1
ATOM 736 C C . LEU A 1 85 ? -1.140 -9.542 -8.129 1.00 83.44 85 LEU A C 1
ATOM 738 O O . LEU A 1 85 ? -0.841 -9.302 -9.300 1.00 83.44 85 LEU A O 1
ATOM 742 N N . GLY A 1 86 ? -0.902 -10.736 -7.589 1.00 84.50 86 GLY A N 1
ATOM 743 C CA . GLY A 1 86 ? -0.303 -11.839 -8.333 1.00 84.50 86 GLY A CA 1
ATOM 744 C C . GLY A 1 86 ? 1.168 -11.607 -8.687 1.00 84.50 86 GLY A C 1
ATOM 745 O O . GLY A 1 86 ? 1.892 -10.859 -8.033 1.00 84.50 86 GLY A O 1
ATOM 746 N N . LEU A 1 87 ? 1.634 -12.281 -9.741 1.00 79.19 87 LEU A N 1
ATOM 747 C CA . LEU A 1 87 ? 3.035 -12.239 -10.185 1.00 79.19 87 LEU A CA 1
ATOM 748 C C . LEU A 1 87 ? 3.434 -10.892 -10.812 1.00 79.19 87 LEU A C 1
ATOM 750 O O . LEU A 1 87 ? 4.613 -10.543 -10.810 1.00 79.19 87 LEU A O 1
ATOM 754 N N . LEU A 1 88 ? 2.464 -10.122 -11.315 1.00 83.44 88 LEU A N 1
ATOM 755 C CA . LEU A 1 88 ? 2.694 -8.854 -12.017 1.00 83.44 88 LEU A CA 1
ATOM 756 C C . LEU A 1 88 ? 2.762 -7.637 -11.084 1.00 83.44 88 LEU A C 1
ATOM 758 O O . LEU A 1 88 ? 2.913 -6.511 -11.555 1.00 83.44 88 LEU A O 1
ATOM 762 N N . TRP A 1 89 ? 2.716 -7.848 -9.767 1.00 85.06 89 TRP A N 1
ATOM 763 C CA . TRP A 1 89 ? 2.684 -6.781 -8.765 1.00 85.06 89 TRP A CA 1
ATOM 764 C C . TRP A 1 89 ? 3.816 -5.748 -8.917 1.00 85.06 89 TRP A C 1
ATOM 766 O O . TRP A 1 89 ? 3.605 -4.568 -8.659 1.00 85.06 89 TRP A O 1
ATOM 776 N N . MET A 1 90 ? 5.006 -6.157 -9.380 1.00 83.81 90 MET A N 1
ATOM 777 C CA . MET A 1 90 ? 6.139 -5.246 -9.612 1.00 83.81 90 MET A CA 1
ATOM 778 C C . MET A 1 90 ? 5.905 -4.273 -10.773 1.00 83.81 90 MET A C 1
ATOM 780 O O . MET A 1 90 ? 6.377 -3.138 -10.720 1.00 83.81 90 MET A O 1
ATOM 784 N N . TRP A 1 91 ? 5.195 -4.712 -11.816 1.00 84.56 91 TRP A N 1
ATOM 785 C CA . TRP A 1 91 ? 4.837 -3.874 -12.962 1.00 84.56 91 TRP A CA 1
ATOM 786 C C . TRP A 1 91 ? 3.776 -2.858 -12.555 1.00 84.56 91 TRP A C 1
ATOM 788 O O . TRP A 1 91 ? 3.967 -1.660 -12.751 1.00 84.56 91 TRP A O 1
ATOM 798 N N . VAL A 1 92 ? 2.735 -3.336 -11.870 1.00 87.69 92 VAL A N 1
ATOM 799 C CA . VAL A 1 92 ? 1.657 -2.505 -11.317 1.00 87.69 92 VAL A CA 1
ATOM 800 C C . VAL A 1 92 ? 2.207 -1.471 -10.328 1.00 87.69 92 VAL A C 1
ATOM 802 O O . VAL A 1 92 ? 1.810 -0.315 -10.351 1.00 87.69 92 VAL A O 1
ATOM 805 N N . ALA A 1 93 ? 3.187 -1.843 -9.499 1.00 86.19 93 ALA A N 1
ATOM 806 C CA . ALA A 1 93 ? 3.836 -0.923 -8.564 1.00 86.19 93 ALA A CA 1
ATOM 807 C C . ALA A 1 93 ? 4.682 0.168 -9.229 1.00 86.19 93 ALA A C 1
ATOM 809 O O . ALA A 1 93 ? 4.993 1.187 -8.599 1.00 86.19 93 ALA A O 1
ATOM 810 N N . ARG A 1 94 ? 5.097 -0.041 -10.480 1.00 85.75 94 ARG A N 1
ATOM 811 C CA . ARG A 1 94 ? 5.877 0.940 -11.233 1.00 85.75 94 ARG A CA 1
ATOM 812 C C . ARG A 1 94 ? 4.988 2.044 -11.784 1.00 85.75 94 ARG A C 1
ATOM 814 O O . ARG A 1 94 ? 5.401 3.203 -11.745 1.00 85.75 94 ARG A O 1
ATOM 821 N N . ASP A 1 95 ? 3.784 1.692 -12.218 1.00 90.06 95 ASP A N 1
ATOM 822 C CA . ASP A 1 95 ? 2.744 2.653 -12.554 1.00 90.06 95 ASP A CA 1
ATOM 823 C C . ASP A 1 95 ? 2.298 3.391 -11.280 1.00 90.06 95 ASP A C 1
ATOM 825 O O . ASP A 1 95 ? 2.095 2.800 -10.221 1.00 90.06 95 ASP A O 1
ATOM 829 N N . ARG A 1 96 ? 2.241 4.722 -11.328 1.00 88.81 96 ARG A N 1
ATOM 830 C CA . ARG A 1 96 ? 1.865 5.526 -10.160 1.00 88.81 96 ARG A CA 1
ATOM 831 C C . ARG A 1 96 ? 0.354 5.629 -10.004 1.00 88.81 96 ARG A C 1
ATOM 833 O O . ARG A 1 96 ? -0.102 5.729 -8.865 1.00 88.81 96 ARG A O 1
ATOM 840 N N . GLU A 1 97 ? -0.377 5.652 -11.109 1.00 89.56 97 GLU A N 1
ATOM 841 C CA . GLU A 1 97 ? -1.823 5.839 -11.131 1.00 89.56 97 GLU A CA 1
ATOM 842 C C . GLU A 1 97 ? -2.508 4.552 -10.682 1.00 89.56 97 GLU A C 1
ATOM 844 O O . GLU A 1 97 ? -3.135 4.546 -9.622 1.00 89.56 97 GLU A O 1
ATOM 849 N N . GLN A 1 98 ? -2.201 3.434 -11.349 1.00 88.38 98 GLN A N 1
ATOM 850 C CA . GLN A 1 98 ? -2.706 2.112 -10.960 1.00 88.38 98 GLN A CA 1
ATOM 851 C C . GLN A 1 98 ? -2.346 1.758 -9.512 1.00 88.38 98 GLN A C 1
ATOM 853 O O . GLN A 1 98 ? -3.168 1.248 -8.752 1.00 88.38 98 GLN A O 1
ATOM 858 N N . TRP A 1 99 ? -1.117 2.067 -9.079 1.00 91.06 99 TRP A N 1
ATOM 859 C CA . TRP A 1 99 ? -0.712 1.813 -7.698 1.00 91.06 99 TRP A CA 1
ATOM 860 C C . TRP A 1 99 ? -1.516 2.636 -6.693 1.00 91.06 99 TRP A C 1
ATOM 862 O O . TRP A 1 99 ? -1.794 2.157 -5.601 1.00 91.06 99 TRP A O 1
ATOM 872 N N . LYS A 1 100 ? -1.888 3.875 -7.019 1.00 89.50 100 LYS A N 1
ATOM 873 C CA . LYS A 1 100 ? -2.670 4.717 -6.109 1.00 89.50 100 LYS A CA 1
ATOM 874 C C . LYS A 1 100 ? -4.112 4.220 -5.991 1.00 89.50 100 LYS A C 1
ATOM 876 O O . LYS A 1 100 ? -4.635 4.193 -4.884 1.00 89.50 100 LYS A O 1
ATOM 881 N N . GLU A 1 101 ? -4.720 3.798 -7.095 1.00 89.38 101 GLU A N 1
ATOM 882 C CA . GLU A 1 101 ? -6.091 3.262 -7.117 1.00 89.38 101 GLU A CA 1
ATOM 883 C C . GLU A 1 101 ? -6.231 1.994 -6.269 1.00 89.38 101 GLU A C 1
ATOM 885 O O . GLU A 1 101 ? -7.201 1.811 -5.537 1.00 89.38 101 GLU A O 1
ATOM 890 N N . LEU A 1 102 ? -5.211 1.138 -6.299 1.00 88.12 102 LEU A N 1
ATOM 891 C CA . LEU A 1 102 ? -5.200 -0.131 -5.576 1.00 88.12 102 LEU A CA 1
ATOM 892 C C . LEU A 1 102 ? -4.864 0.007 -4.079 1.00 88.12 102 LEU A C 1
ATOM 894 O O . LEU A 1 102 ? -4.953 -0.978 -3.345 1.00 88.12 102 LEU A O 1
ATOM 898 N N . GLU A 1 103 ? -4.501 1.205 -3.604 1.00 87.94 103 GLU A N 1
ATOM 899 C CA . GLU A 1 103 ? -4.142 1.455 -2.198 1.00 87.94 103 GLU A CA 1
ATOM 900 C C . GLU A 1 103 ? -5.316 1.167 -1.249 1.00 87.94 103 GLU A C 1
ATOM 902 O O . GLU A 1 103 ? -5.134 0.523 -0.213 1.00 87.94 103 GLU A O 1
ATOM 907 N N . GLU A 1 104 ? -6.522 1.612 -1.609 1.00 82.75 104 GLU A N 1
ATOM 908 C CA . GLU A 1 104 ? -7.724 1.415 -0.791 1.00 82.75 104 GLU A CA 1
ATOM 909 C C . GLU A 1 104 ? -8.133 -0.060 -0.755 1.00 82.75 104 GLU A C 1
ATOM 911 O O . GLU A 1 104 ? -8.351 -0.618 0.322 1.00 82.75 104 GLU A O 1
ATOM 916 N N . ALA A 1 105 ? -8.129 -0.722 -1.915 1.00 84.25 105 ALA A N 1
ATOM 917 C CA . ALA A 1 105 ? -8.426 -2.148 -2.027 1.00 84.25 105 ALA A CA 1
ATOM 918 C C . ALA A 1 105 ? -7.433 -3.013 -1.230 1.00 84.25 105 ALA A C 1
ATOM 920 O O . ALA A 1 105 ? -7.828 -3.980 -0.574 1.00 84.25 105 ALA A O 1
ATOM 921 N N . PHE A 1 106 ? -6.145 -2.657 -1.245 1.00 83.81 106 PHE A N 1
ATOM 922 C CA . PHE A 1 106 ? -5.124 -3.349 -0.464 1.00 83.81 106 PHE A CA 1
ATOM 923 C C . PHE A 1 106 ? -5.347 -3.192 1.044 1.00 83.81 106 PHE A C 1
ATOM 925 O O . PHE A 1 106 ? -5.297 -4.185 1.771 1.00 83.81 106 PHE A O 1
ATOM 932 N N . ALA A 1 107 ? -5.609 -1.968 1.513 1.00 81.81 107 ALA A N 1
ATOM 933 C CA . ALA A 1 107 ? -5.818 -1.697 2.933 1.00 81.81 107 ALA A CA 1
ATOM 934 C C . ALA A 1 107 ? -7.038 -2.455 3.488 1.00 81.81 107 ALA A C 1
ATOM 936 O O . ALA A 1 107 ? -6.917 -3.110 4.521 1.00 81.81 107 ALA A O 1
ATOM 937 N N . VAL A 1 108 ? -8.169 -2.439 2.772 1.00 78.81 108 VAL A N 1
ATOM 938 C CA . VAL A 1 108 ? -9.409 -3.123 3.187 1.00 78.81 108 VAL A CA 1
ATOM 939 C C . VAL A 1 108 ? -9.228 -4.643 3.227 1.00 78.81 108 VAL A C 1
ATOM 941 O O . VAL A 1 108 ? -9.493 -5.286 4.246 1.00 78.81 108 VAL A O 1
ATOM 944 N N . ARG A 1 109 ? -8.681 -5.238 2.160 1.00 75.69 109 ARG A N 1
ATOM 945 C CA . ARG A 1 109 ? -8.479 -6.695 2.098 1.00 75.69 109 ARG A CA 1
ATOM 946 C C . ARG A 1 109 ? -7.517 -7.191 3.178 1.00 75.69 109 ARG A C 1
ATOM 948 O O . ARG A 1 109 ? -7.645 -8.309 3.674 1.00 75.69 109 ARG A O 1
ATOM 955 N N . HIS A 1 110 ? -6.534 -6.375 3.549 1.00 71.00 110 HIS A N 1
ATOM 956 C CA . HIS A 1 110 ? -5.567 -6.752 4.568 1.00 71.00 110 HIS A CA 1
ATOM 957 C C . HIS A 1 110 ? -6.116 -6.645 5.996 1.00 71.00 110 HIS A C 1
ATOM 959 O O . HIS A 1 110 ? -5.719 -7.439 6.852 1.00 71.00 110 HIS A O 1
ATOM 965 N N . THR A 1 111 ? -7.053 -5.725 6.253 1.00 69.50 111 THR A N 1
ATOM 966 C CA . THR A 1 111 ? -7.787 -5.691 7.527 1.00 69.50 111 THR A CA 1
ATOM 967 C C . THR A 1 111 ? -8.646 -6.941 7.716 1.00 69.50 111 THR A C 1
ATOM 969 O O . THR A 1 111 ? -8.527 -7.595 8.747 1.00 69.50 111 THR A O 1
ATOM 972 N N . GLU A 1 112 ? -9.377 -7.372 6.685 1.00 68.31 112 GLU A N 1
ATOM 973 C CA . GLU A 1 112 ? -10.224 -8.575 6.741 1.00 68.31 112 GLU A CA 1
ATOM 974 C C . GLU A 1 112 ? -9.415 -9.855 7.010 1.00 68.31 112 GLU A C 1
ATOM 976 O O . GLU A 1 112 ? -9.810 -10.693 7.815 1.00 68.31 112 GLU A O 1
ATOM 981 N N . ILE A 1 113 ? -8.239 -10.002 6.385 1.00 66.38 113 ILE A N 1
ATOM 982 C CA . ILE A 1 113 ? -7.361 -11.169 6.592 1.00 66.38 113 ILE A CA 1
ATOM 983 C C . ILE A 1 113 ? -6.825 -11.237 8.029 1.00 66.38 113 ILE A C 1
ATOM 985 O O . ILE A 1 113 ? -6.566 -12.332 8.530 1.00 66.38 113 ILE A O 1
ATOM 989 N N . ARG A 1 114 ? -6.607 -10.089 8.679 1.00 65.94 114 ARG A N 1
ATOM 990 C CA . ARG A 1 114 ? -6.113 -10.040 10.062 1.00 65.94 114 ARG A CA 1
ATOM 991 C C . ARG A 1 114 ? -7.194 -10.369 11.079 1.00 65.94 114 ARG A C 1
ATOM 993 O O . ARG A 1 114 ? -6.847 -10.948 12.094 1.00 65.94 114 ARG A O 1
ATOM 1000 N N . ASP A 1 115 ? -8.448 -10.034 10.796 1.00 58.25 115 ASP A N 1
ATOM 1001 C CA . ASP A 1 115 ? -9.572 -10.307 11.699 1.00 58.25 115 ASP A CA 1
ATOM 1002 C C . ASP A 1 115 ? -10.011 -11.787 11.682 1.00 58.25 115 ASP A C 1
ATOM 1004 O O . ASP A 1 115 ? -10.721 -12.234 12.580 1.00 58.25 115 ASP A O 1
ATOM 1008 N N . ILE A 1 116 ? -9.581 -12.564 10.678 1.00 54.62 116 ILE A N 1
ATOM 1009 C CA . ILE A 1 116 ? -9.855 -14.010 10.547 1.00 54.62 116 ILE A CA 1
ATOM 1010 C C . ILE A 1 116 ? -8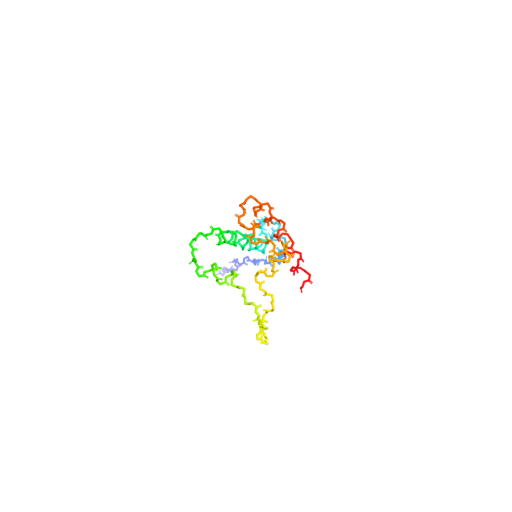.871 -14.878 11.370 1.00 54.62 116 ILE A C 1
ATOM 1012 O O . ILE A 1 116 ? -9.114 -16.072 11.553 1.00 54.62 116 ILE A O 1
ATOM 1016 N N . LEU A 1 117 ? -7.768 -14.307 11.873 1.00 44.38 117 LEU A N 1
ATOM 1017 C CA . LEU A 1 117 ? -6.746 -14.992 12.687 1.00 44.38 117 LEU A CA 1
ATOM 1018 C C . LEU A 1 117 ? -6.771 -14.522 14.144 1.00 44.38 117 LEU A C 1
ATOM 1020 O O . LEU A 1 117 ? -6.523 -15.384 15.017 1.00 44.38 117 LEU A O 1
#

Sequence (117 aa):
MSKSHGEKYARFEIKRQRSTDIRRKTKLTDILSRIDQLKWRWTGHMLRCTKDKWSKQVTVWYPRDGNRSRGRKVRRWENELKMTLGLLWMWVARDREQWKELEEAFAVRHTEIRDIL

Radius of gyration: 24.36 Å; chains: 1; bounding box: 37×50×82 Å

pLDDT: mean 75.82, std 12.09, range [40.97, 91.06]

Foldseek 3Di:
DDDPPPDDDDPPDPDDDDPVVVCVVVVDDDVLLVVLLVVLVVLLVLLQDPDPDVVNCVLVVDPVDDDDPPPDDPDDPVVLQCVQPNPCSSVLSPDPVSSVVCSNVSSVVVVVVVVVD

Organism: Euphydryas editha (NCBI:txid104508)

Secondary structure (DSSP, 8-state):
------------------HHHHHHHHTPPPHHHHHHHHHHHHHHHHHH--S--HHHHHHH---SS-PPPTTS-S--HHHHHHHHHGGGHHHHTTSHHHHHHHHHHHHHHHHHHHHT-